Protein AF-A0A353FMN3-F1 (afdb_monomer_lite)

Foldseek 3Di:
DLLVVLVVQLVVLVVVLVVCVVVVHDPVVNVVSVVSNVVSVCQQACQPPDPHRDADPVRHRRQHPVNVVVDDPD

Sequence (74 aa):
SDLNDLYRRLINRNNRLKRLIELNAPEVIIRNEKRMLQQSVDALFDNGRCKRPVLSTSNQPLKSLTDMIKGKQG

pLDDT: mean 79.87, std 13.83, range [44.19, 95.88]

Secondary structure (DSSP, 8-state):
-HHHHHHHHHHHHHHHHHHHHHTT--HHHHHHHHHHHHHHHHHHHHSTTSSSPPBPTTSPBPPPHHHHHH----

Structure (mmCIF, N/CA/C/O backbone):
data_AF-A0A353FMN3-F1
#
_entry.id   AF-A0A353FMN3-F1
#
loop_
_atom_site.group_PDB
_atom_site.id
_atom_site.type_symbol
_atom_site.label_atom_id
_atom_site.label_alt_id
_atom_site.label_comp_id
_atom_site.label_asym_id
_atom_site.label_entity_id
_atom_site.label_seq_id
_atom_site.pdbx_PDB_ins_code
_atom_site.Cartn_x
_atom_site.Cartn_y
_atom_site.Cartn_z
_atom_site.occupancy
_atom_site.B_iso_or_equiv
_atom_site.auth_seq_id
_atom_site.auth_comp_id
_atom_site.auth_asym_id
_atom_site.auth_atom_id
_atom_site.pdbx_PDB_model_num
ATOM 1 N N . SER A 1 1 ? 17.111 9.042 -4.158 1.00 64.19 1 SER A N 1
ATOM 2 C CA . SER A 1 1 ? 16.908 7.953 -5.130 1.00 64.19 1 SER A CA 1
ATOM 3 C C . SER A 1 1 ? 15.435 7.632 -5.195 1.00 64.19 1 SER A C 1
ATOM 5 O O . SER A 1 1 ? 14.847 7.454 -4.137 1.00 64.19 1 SER A O 1
ATOM 7 N N . ASP A 1 2 ? 14.863 7.542 -6.391 1.00 67.25 2 ASP A N 1
ATOM 8 C CA . ASP A 1 2 ? 13.422 7.337 -6.632 1.00 67.25 2 ASP A CA 1
ATOM 9 C C . ASP A 1 2 ? 12.830 6.138 -5.868 1.00 67.25 2 ASP A C 1
ATOM 11 O O . ASP A 1 2 ? 11.736 6.197 -5.310 1.00 67.25 2 ASP A O 1
ATOM 15 N N . LEU A 1 3 ? 13.616 5.069 -5.744 1.00 74.94 3 LEU A N 1
ATOM 16 C CA . LEU A 1 3 ? 13.265 3.862 -4.998 1.00 74.94 3 LEU A CA 1
ATOM 17 C C . LEU A 1 3 ? 13.103 4.131 -3.487 1.00 74.94 3 LEU A C 1
ATOM 19 O O . LEU A 1 3 ? 12.242 3.553 -2.829 1.00 74.94 3 LEU A O 1
ATOM 23 N N . ASN A 1 4 ? 13.875 5.074 -2.939 1.00 83.31 4 ASN A N 1
ATOM 24 C CA . ASN A 1 4 ? 13.756 5.497 -1.543 1.00 83.31 4 ASN A CA 1
ATOM 25 C C . ASN A 1 4 ? 12.431 6.237 -1.289 1.00 83.31 4 ASN A C 1
ATOM 27 O O . ASN A 1 4 ? 11.834 6.079 -0.227 1.00 83.31 4 ASN A O 1
ATOM 31 N N . ASP A 1 5 ? 11.933 6.998 -2.266 1.00 83.25 5 ASP A N 1
ATOM 32 C CA . ASP A 1 5 ? 10.646 7.692 -2.146 1.00 83.25 5 ASP A CA 1
ATOM 33 C C . ASP A 1 5 ? 9.469 6.709 -2.210 1.00 83.25 5 ASP A C 1
ATOM 35 O O . ASP A 1 5 ? 8.504 6.838 -1.446 1.00 83.25 5 ASP A O 1
ATOM 39 N N . LEU A 1 6 ? 9.578 5.669 -3.045 1.00 82.44 6 LEU A N 1
ATOM 40 C CA . LEU A 1 6 ? 8.624 4.555 -3.077 1.00 82.44 6 LEU A CA 1
ATOM 41 C C . LEU A 1 6 ? 8.627 3.776 -1.751 1.00 82.44 6 LEU A C 1
ATOM 43 O O . LEU A 1 6 ? 7.559 3.532 -1.182 1.00 82.44 6 LEU A O 1
ATOM 47 N N . TYR A 1 7 ? 9.807 3.477 -1.197 1.00 87.88 7 TYR A N 1
ATOM 48 C CA . TYR A 1 7 ? 9.933 2.849 0.123 1.00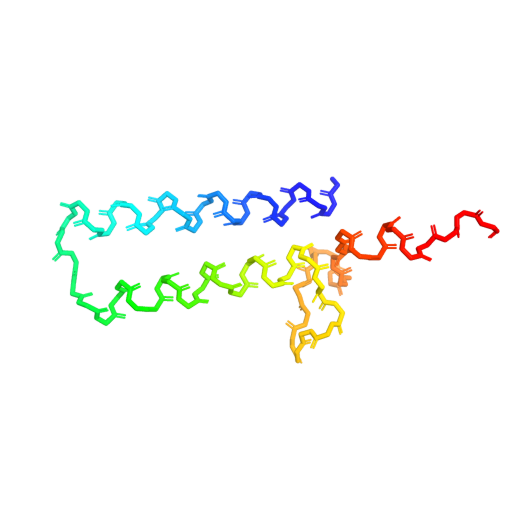 87.88 7 TYR A CA 1
ATOM 49 C C . TYR A 1 7 ? 9.338 3.711 1.238 1.00 87.88 7 TYR A C 1
ATOM 51 O O . TYR A 1 7 ? 8.554 3.214 2.049 1.00 87.88 7 TYR A O 1
ATOM 59 N N . ARG A 1 8 ? 9.643 5.014 1.266 1.00 89.88 8 ARG A N 1
ATOM 60 C CA . ARG A 1 8 ? 9.074 5.952 2.246 1.00 89.88 8 ARG A CA 1
ATOM 61 C C . ARG A 1 8 ? 7.553 5.987 2.168 1.00 89.88 8 ARG A C 1
ATOM 63 O O . ARG A 1 8 ? 6.894 5.952 3.207 1.00 89.88 8 ARG A O 1
ATOM 70 N N . ARG A 1 9 ? 6.975 6.008 0.961 1.00 87.38 9 ARG A N 1
ATOM 71 C CA . ARG A 1 9 ? 5.517 5.911 0.783 1.00 87.38 9 ARG A CA 1
ATOM 72 C C . ARG A 1 9 ? 4.962 4.618 1.366 1.00 87.38 9 ARG A C 1
ATOM 74 O O . ARG A 1 9 ? 4.008 4.692 2.134 1.00 87.38 9 ARG A O 1
ATOM 81 N N . LEU A 1 10 ? 5.555 3.468 1.052 1.00 89.94 10 LEU A N 1
ATOM 82 C CA . LEU A 1 10 ? 5.102 2.168 1.554 1.00 89.94 10 LEU A CA 1
ATOM 83 C C . LEU A 1 10 ? 5.124 2.116 3.087 1.00 89.94 10 LEU A C 1
ATOM 85 O O . LEU A 1 10 ? 4.119 1.761 3.706 1.00 89.94 10 LEU A O 1
ATOM 89 N N . ILE A 1 11 ? 6.232 2.537 3.700 1.00 92.94 11 ILE A N 1
ATOM 90 C CA . ILE A 1 11 ? 6.393 2.568 5.161 1.00 92.94 11 ILE A CA 1
ATOM 91 C C . ILE A 1 11 ? 5.343 3.486 5.797 1.00 92.94 11 ILE A C 1
ATOM 93 O O . ILE A 1 11 ? 4.654 3.085 6.735 1.00 92.94 11 ILE A O 1
ATOM 97 N N . ASN A 1 12 ? 5.148 4.688 5.248 1.00 92.31 12 ASN A N 1
ATOM 98 C CA . ASN A 1 12 ? 4.164 5.640 5.762 1.00 92.31 12 ASN A CA 1
ATOM 99 C C . ASN A 1 12 ? 2.726 5.104 5.671 1.00 92.31 12 ASN A C 1
ATOM 101 O O . ASN A 1 12 ? 1.948 5.281 6.610 1.00 92.31 12 ASN A O 1
ATOM 105 N N . ARG A 1 13 ? 2.368 4.417 4.576 1.00 94.50 13 ARG A N 1
ATOM 106 C CA . ARG A 1 13 ? 1.050 3.775 4.415 1.00 94.50 13 ARG A CA 1
ATOM 107 C C . ARG A 1 13 ? 0.844 2.639 5.411 1.00 94.50 13 ARG A C 1
ATOM 109 O O . ARG A 1 13 ? -0.221 2.554 6.014 1.00 94.50 13 ARG A O 1
ATOM 116 N N . ASN A 1 14 ? 1.861 1.805 5.626 1.00 95.06 14 ASN A N 1
ATOM 117 C CA . ASN A 1 14 ? 1.794 0.693 6.575 1.00 95.06 14 ASN A CA 1
ATOM 118 C C . ASN A 1 14 ? 1.629 1.201 8.017 1.00 95.06 14 ASN A C 1
ATOM 120 O O . ASN A 1 14 ? 0.711 0.787 8.722 1.00 95.06 14 ASN A O 1
ATOM 124 N N . ASN A 1 15 ? 2.438 2.184 8.423 1.00 95.44 15 ASN A N 1
ATOM 125 C CA . ASN A 1 15 ? 2.341 2.786 9.755 1.00 95.44 15 ASN A CA 1
ATOM 126 C C . ASN A 1 15 ? 0.980 3.461 9.982 1.00 95.44 15 ASN A C 1
ATOM 128 O O . ASN A 1 15 ? 0.396 3.343 11.058 1.00 95.44 15 ASN A O 1
ATOM 132 N N . ARG A 1 16 ? 0.434 4.123 8.954 1.00 95.19 16 ARG A N 1
ATOM 133 C CA . ARG A 1 16 ? -0.908 4.711 9.010 1.00 95.19 16 ARG A CA 1
ATOM 134 C C . ARG A 1 16 ? -1.995 3.645 9.137 1.00 95.19 16 ARG A C 1
ATOM 136 O O . ARG A 1 16 ? -2.891 3.814 9.955 1.00 95.19 16 ARG A O 1
ATOM 143 N N . LEU A 1 17 ? -1.906 2.550 8.380 1.00 94.38 17 LEU A N 1
ATOM 144 C CA . LEU A 1 17 ? -2.845 1.432 8.481 1.00 94.38 17 LEU A CA 1
ATOM 145 C C . LEU A 1 17 ? -2.834 0.812 9.884 1.00 94.38 17 LEU A C 1
ATOM 147 O O . LEU A 1 17 ? -3.902 0.620 10.456 1.00 94.38 17 LEU A O 1
ATOM 151 N N . LYS A 1 18 ? -1.649 0.558 10.456 1.00 95.25 18 LYS A N 1
ATOM 152 C CA . LYS A 1 18 ? -1.513 0.046 11.831 1.00 95.25 18 LYS A CA 1
ATOM 153 C C . LYS A 1 18 ? -2.193 0.967 12.842 1.00 95.25 18 LYS A C 1
ATOM 155 O O . LYS A 1 18 ? -3.048 0.514 13.592 1.00 95.25 18 LYS A O 1
ATOM 160 N N . ARG A 1 19 ? -1.918 2.273 12.768 1.00 95.12 19 ARG A N 1
ATOM 161 C CA . ARG A 1 19 ? -2.541 3.271 13.649 1.00 95.12 19 ARG A CA 1
ATOM 162 C C . ARG A 1 19 ? -4.064 3.343 13.490 1.00 95.12 19 ARG A C 1
ATOM 164 O O . ARG A 1 19 ? -4.772 3.525 14.471 1.00 95.12 19 ARG A O 1
ATOM 171 N N . LEU A 1 20 ? -4.585 3.211 12.268 1.00 93.75 20 LEU A N 1
ATOM 172 C CA . LEU A 1 20 ? -6.033 3.193 12.017 1.00 93.75 20 LEU A CA 1
ATOM 173 C C . LEU A 1 20 ? -6.711 1.956 12.619 1.00 93.75 20 LEU A C 1
ATOM 175 O O . LEU A 1 20 ? -7.836 2.066 13.098 1.00 93.75 20 LEU A O 1
ATOM 179 N N . ILE A 1 21 ? -6.034 0.806 12.604 1.00 93.06 21 ILE A N 1
ATOM 180 C CA . ILE A 1 21 ? -6.522 -0.424 13.240 1.00 93.06 21 ILE A CA 1
ATOM 181 C C . ILE A 1 21 ? -6.519 -0.264 14.765 1.00 93.06 21 ILE A C 1
ATOM 183 O O . ILE A 1 21 ? -7.528 -0.546 15.399 1.00 93.06 21 ILE A O 1
ATOM 187 N N . GLU A 1 22 ? -5.431 0.252 15.344 1.00 95.31 22 GLU A N 1
ATOM 188 C CA . GLU A 1 22 ? -5.322 0.507 16.792 1.00 95.31 22 GLU A CA 1
ATOM 189 C C . GLU A 1 22 ? -6.391 1.485 17.304 1.00 95.31 22 GLU A C 1
ATOM 191 O O . GLU A 1 22 ? -6.917 1.315 18.400 1.00 95.31 22 GLU A O 1
ATOM 196 N N . LEU A 1 23 ? -6.749 2.490 16.500 1.00 95.12 23 LEU A N 1
ATOM 197 C CA . LEU A 1 23 ? -7.788 3.471 16.827 1.00 95.12 23 LEU A CA 1
ATOM 198 C C . LEU A 1 23 ? -9.219 2.983 16.538 1.00 95.12 23 LEU A C 1
ATOM 200 O O . LEU A 1 23 ? -10.150 3.775 16.673 1.00 95.12 23 LEU A O 1
ATOM 204 N N . ASN A 1 24 ? -9.410 1.726 16.114 1.00 93.75 24 ASN A N 1
ATOM 205 C CA . ASN A 1 24 ? -10.703 1.190 15.670 1.00 93.75 24 ASN A CA 1
ATOM 206 C C . ASN A 1 24 ? -11.408 2.106 14.652 1.00 93.75 24 ASN A C 1
ATOM 208 O O . ASN A 1 24 ? -12.611 2.362 14.731 1.00 93.75 24 ASN A O 1
ATOM 212 N N . ALA A 1 25 ? -10.646 2.633 13.687 1.00 94.56 25 ALA A N 1
ATOM 213 C CA . ALA A 1 25 ? -11.206 3.468 12.637 1.00 94.56 25 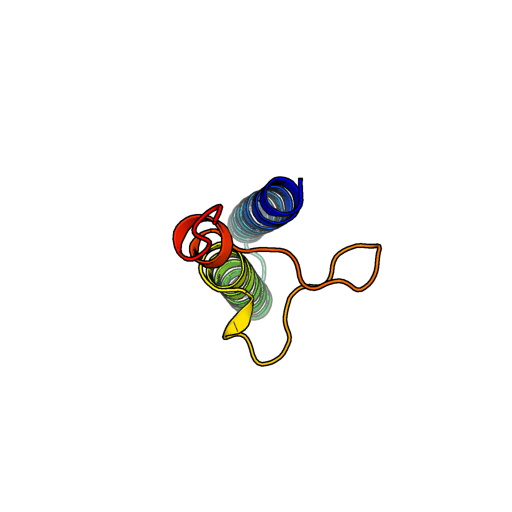ALA A CA 1
ATOM 214 C C . ALA A 1 25 ? -12.257 2.686 11.817 1.00 94.56 25 ALA A C 1
ATOM 216 O O . ALA A 1 25 ? -12.125 1.473 11.637 1.00 94.56 25 ALA A O 1
ATOM 217 N N . PRO A 1 26 ? -13.269 3.367 11.249 1.00 95.88 26 PRO A N 1
ATOM 218 C CA . PRO A 1 26 ? -14.291 2.727 10.428 1.00 95.88 26 PRO A CA 1
ATOM 219 C C . PRO A 1 26 ? -13.701 1.863 9.308 1.00 95.88 26 PRO A C 1
ATOM 221 O O . PRO A 1 26 ? -12.726 2.257 8.654 1.00 95.88 26 PRO A O 1
ATOM 224 N N . GLU A 1 27 ? -14.348 0.730 9.009 1.00 93.25 27 GLU A N 1
ATOM 225 C CA . GLU A 1 27 ? -13.880 -0.209 7.979 1.00 93.25 27 GLU A CA 1
ATOM 226 C C . GLU A 1 27 ? -13.622 0.458 6.625 1.00 93.25 27 GLU A C 1
ATOM 228 O O . GLU A 1 27 ? -12.688 0.078 5.922 1.00 93.25 27 GLU A O 1
ATOM 233 N N . VAL A 1 28 ? -14.414 1.470 6.256 1.00 94.44 28 VAL A N 1
ATOM 234 C CA . VAL A 1 28 ? -14.255 2.213 4.996 1.00 94.44 28 VAL A CA 1
ATOM 235 C C . VAL A 1 28 ? -12.875 2.875 4.912 1.00 94.44 28 VAL A C 1
ATOM 237 O O . VAL A 1 28 ? -12.218 2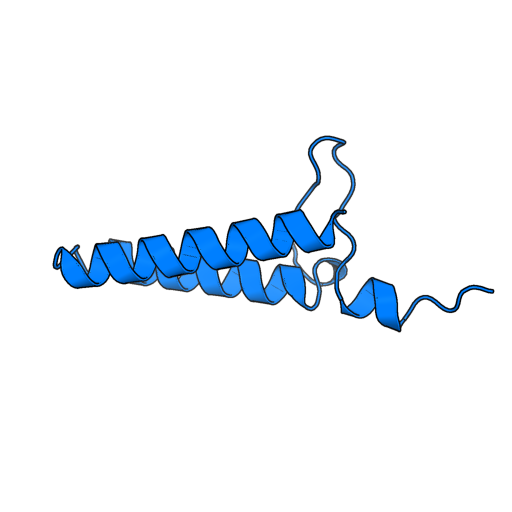.819 3.870 1.00 94.44 28 VAL A O 1
ATOM 240 N N . ILE A 1 29 ? -12.393 3.446 6.021 1.00 92.94 29 ILE A N 1
ATOM 241 C CA . ILE A 1 29 ? -11.082 4.103 6.091 1.00 92.94 29 ILE A CA 1
ATOM 242 C C . ILE A 1 29 ? -9.970 3.053 6.035 1.00 92.94 29 ILE A C 1
ATOM 244 O O . ILE A 1 29 ? -9.020 3.208 5.267 1.00 92.94 29 ILE A O 1
ATOM 248 N N . ILE A 1 30 ? -10.117 1.954 6.782 1.00 93.31 30 ILE A N 1
ATOM 249 C CA . ILE A 1 30 ? -9.158 0.840 6.780 1.00 93.31 30 ILE A CA 1
ATOM 250 C C . ILE A 1 30 ? -9.057 0.213 5.382 1.00 93.31 30 ILE A C 1
ATOM 252 O O . ILE A 1 30 ? -7.952 -0.026 4.893 1.00 93.31 30 ILE A O 1
ATOM 256 N N . ARG A 1 31 ? -10.185 -0.016 4.696 1.00 94.69 31 ARG A N 1
ATOM 257 C CA . ARG A 1 31 ? -10.222 -0.537 3.318 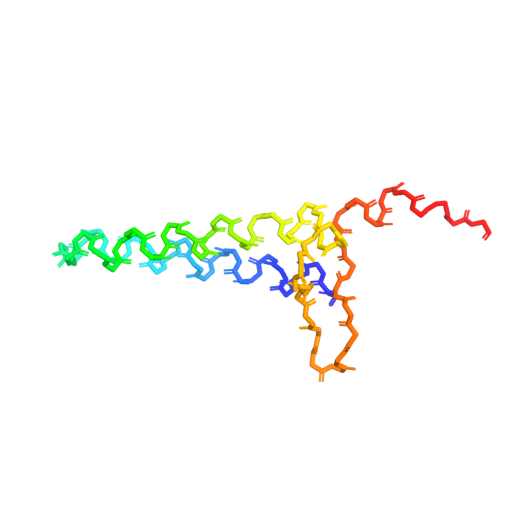1.00 94.69 31 ARG A CA 1
ATOM 258 C C . ARG A 1 31 ? -9.549 0.417 2.338 1.00 94.69 31 ARG A C 1
ATOM 260 O O . ARG A 1 31 ? -8.785 -0.037 1.488 1.00 94.69 31 ARG A O 1
ATOM 267 N N . ASN A 1 32 ? -9.775 1.725 2.468 1.00 93.00 32 ASN A N 1
ATOM 268 C CA . ASN A 1 32 ? -9.093 2.702 1.627 1.00 93.00 32 ASN A CA 1
ATOM 269 C C . ASN A 1 32 ? -7.577 2.727 1.885 1.00 93.00 32 ASN A C 1
ATOM 271 O O . ASN A 1 32 ? -6.808 2.757 0.927 1.00 93.00 32 ASN A O 1
ATOM 275 N N . GLU A 1 33 ? -7.123 2.655 3.140 1.00 93.12 33 GLU A N 1
ATOM 276 C CA . GLU A 1 33 ? -5.683 2.637 3.431 1.00 93.12 33 GLU A CA 1
ATOM 277 C C . GLU A 1 33 ? -5.024 1.330 2.965 1.00 93.12 33 GLU A C 1
ATOM 279 O O . GLU A 1 33 ? -3.944 1.376 2.380 1.00 93.12 33 GLU A O 1
ATOM 284 N N . LYS A 1 34 ? -5.703 0.179 3.101 1.00 93.19 34 LYS A N 1
ATOM 285 C CA . LYS A 1 34 ? -5.271 -1.092 2.490 1.00 93.19 34 LYS A CA 1
ATOM 286 C C . LYS A 1 34 ? -5.134 -0.966 0.969 1.00 93.19 34 LYS A C 1
ATOM 288 O O . LYS A 1 34 ? -4.118 -1.380 0.418 1.00 93.19 34 LYS A O 1
ATOM 293 N N . ARG A 1 35 ? -6.102 -0.331 0.293 1.00 94.00 35 ARG A N 1
ATOM 294 C CA . ARG A 1 35 ? -6.039 -0.059 -1.155 1.00 94.00 35 ARG A CA 1
ATOM 295 C C . ARG A 1 35 ? -4.840 0.827 -1.514 1.00 94.00 35 ARG A C 1
ATOM 297 O O . ARG A 1 35 ? -4.138 0.541 -2.477 1.00 94.00 35 ARG A O 1
ATOM 304 N N . MET A 1 36 ? -4.583 1.883 -0.742 1.00 92.56 36 MET A N 1
ATOM 305 C CA . MET A 1 36 ? -3.446 2.790 -0.965 1.00 92.56 36 MET A CA 1
ATOM 306 C C . MET A 1 36 ? -2.091 2.119 -0.696 1.00 92.56 36 MET A C 1
ATOM 308 O O . MET A 1 36 ? -1.116 2.399 -1.398 1.00 92.56 36 MET A O 1
ATOM 312 N N . LEU A 1 37 ? -2.022 1.235 0.304 1.00 92.38 37 LEU A N 1
ATOM 313 C CA . LEU A 1 37 ? -0.845 0.417 0.581 1.00 92.38 37 LEU A CA 1
ATOM 314 C C . LEU A 1 37 ? -0.561 -0.524 -0.593 1.00 92.38 37 LEU A C 1
ATOM 316 O O . LEU A 1 37 ? 0.567 -0.535 -1.075 1.00 92.38 37 LEU A O 1
ATOM 320 N N . GLN A 1 38 ? -1.585 -1.212 -1.110 1.00 90.50 38 GLN A N 1
ATOM 321 C CA . GLN A 1 38 ? -1.452 -2.075 -2.287 1.00 90.50 38 GLN A CA 1
ATOM 322 C C . GLN A 1 38 ? -0.910 -1.300 -3.493 1.00 90.50 38 GLN A C 1
ATOM 324 O O . GLN A 1 38 ? 0.095 -1.694 -4.067 1.00 90.50 38 GLN A O 1
ATOM 329 N N . GLN A 1 39 ? -1.476 -0.127 -3.798 1.00 86.50 39 GLN A N 1
ATOM 330 C CA . GLN A 1 39 ? -0.979 0.721 -4.891 1.00 86.50 39 GLN A CA 1
ATOM 331 C C . GLN A 1 39 ? 0.481 1.158 -4.706 1.00 86.50 39 GLN A C 1
ATOM 333 O O . GLN A 1 39 ? 1.201 1.343 -5.683 1.00 86.50 39 GLN A O 1
ATOM 338 N N . SER A 1 40 ? 0.923 1.343 -3.459 1.00 86.69 40 SER A N 1
ATOM 339 C CA . SER A 1 40 ? 2.312 1.712 -3.164 1.00 86.69 40 SER A CA 1
ATOM 340 C C . SER A 1 40 ? 3.268 0.532 -3.365 1.00 86.69 40 SER A C 1
ATOM 342 O O . SER A 1 40 ? 4.385 0.737 -3.830 1.00 86.69 40 SER A O 1
ATOM 344 N N . VAL A 1 41 ? 2.828 -0.693 -3.055 1.00 87.62 41 VAL A N 1
ATOM 345 C CA . VAL A 1 41 ? 3.565 -1.934 -3.340 1.00 87.62 41 VAL A CA 1
ATOM 346 C C . VAL A 1 41 ? 3.643 -2.168 -4.847 1.00 87.62 41 VAL A C 1
ATOM 348 O O . VAL A 1 41 ? 4.730 -2.388 -5.373 1.00 87.62 41 VAL A O 1
ATOM 351 N N . ASP A 1 42 ? 2.523 -2.033 -5.556 1.00 84.56 42 ASP A N 1
ATOM 352 C CA . ASP A 1 42 ? 2.472 -2.207 -7.009 1.00 84.56 42 ASP A CA 1
ATOM 353 C C . ASP A 1 42 ? 3.412 -1.215 -7.714 1.00 84.56 42 ASP A C 1
ATOM 355 O O . ASP A 1 42 ? 4.164 -1.608 -8.599 1.00 84.56 42 ASP A O 1
ATOM 359 N N . ALA A 1 43 ? 3.452 0.050 -7.273 1.00 81.31 43 ALA A N 1
ATOM 360 C CA . ALA A 1 43 ? 4.382 1.051 -7.800 1.00 81.31 43 ALA A CA 1
ATOM 361 C C . ALA A 1 43 ? 5.857 0.761 -7.459 1.00 81.31 43 ALA A C 1
ATOM 363 O O . ALA A 1 43 ? 6.741 1.079 -8.251 1.00 81.31 43 ALA A O 1
ATOM 364 N N . LEU A 1 44 ? 6.146 0.152 -6.303 1.00 82.94 44 LEU A N 1
ATOM 365 C CA . LEU A 1 44 ? 7.504 -0.269 -5.943 1.00 82.94 44 LEU A CA 1
ATOM 366 C C . LEU A 1 44 ? 8.018 -1.367 -6.886 1.00 82.94 44 LEU A C 1
ATOM 368 O O . LEU A 1 44 ? 9.167 -1.311 -7.327 1.00 82.94 44 LEU A O 1
ATOM 372 N N . PHE A 1 45 ? 7.165 -2.341 -7.210 1.00 77.19 45 PHE A N 1
ATOM 373 C CA . PHE A 1 45 ? 7.516 -3.456 -8.088 1.00 77.19 45 PHE A CA 1
ATOM 374 C C . PHE A 1 45 ? 7.488 -3.066 -9.570 1.00 77.19 45 PHE A C 1
ATOM 376 O O . PHE A 1 45 ? 8.467 -3.290 -10.283 1.00 77.19 45 PHE A O 1
ATOM 383 N N . ASP A 1 46 ? 6.404 -2.457 -10.041 1.00 72.81 46 ASP A N 1
ATOM 384 C CA . ASP A 1 46 ? 6.150 -2.180 -11.456 1.00 72.81 46 ASP A CA 1
ATOM 385 C C . ASP A 1 46 ? 5.348 -0.878 -11.624 1.00 72.81 46 ASP A C 1
ATOM 387 O O . ASP A 1 46 ? 4.137 -0.864 -11.861 1.00 72.81 46 ASP A O 1
ATOM 391 N N . ASN A 1 47 ? 6.046 0.253 -11.496 1.00 70.19 47 ASN A N 1
ATOM 392 C CA . ASN A 1 47 ? 5.444 1.573 -11.672 1.00 70.19 47 ASN A CA 1
ATOM 393 C C . ASN A 1 47 ? 5.003 1.823 -13.126 1.00 70.19 47 ASN A C 1
ATOM 395 O O . ASN A 1 47 ? 4.047 2.562 -13.359 1.00 70.19 47 ASN A O 1
ATOM 399 N N . GLY A 1 48 ? 5.668 1.189 -14.101 1.00 63.22 48 GLY A N 1
ATOM 400 C CA . GLY A 1 48 ? 5.406 1.366 -15.531 1.00 63.22 48 GLY A CA 1
ATOM 401 C C . GLY A 1 48 ? 4.106 0.718 -16.015 1.00 63.22 48 GLY A C 1
ATOM 402 O O . GLY A 1 48 ? 3.493 1.204 -16.964 1.00 63.22 48 GLY A O 1
ATOM 403 N N . ARG A 1 49 ? 3.633 -0.342 -15.349 1.00 65.56 49 ARG A N 1
ATOM 404 C CA . ARG A 1 49 ? 2.371 -1.025 -15.693 1.00 65.56 49 ARG A CA 1
ATOM 405 C C . ARG A 1 49 ? 1.132 -0.398 -15.043 1.00 65.56 49 ARG A C 1
ATOM 407 O O . ARG A 1 49 ? -0.001 -0.748 -15.384 1.00 65.56 49 ARG A O 1
ATOM 414 N N . CYS A 1 50 ? 1.320 0.542 -14.119 1.00 62.28 50 CYS A N 1
ATOM 415 C CA . CYS A 1 50 ? 0.227 1.252 -13.467 1.00 62.28 50 CYS A CA 1
ATOM 416 C C . CYS A 1 50 ? -0.415 2.270 -14.428 1.00 62.28 50 CYS A C 1
ATOM 418 O O . CYS A 1 50 ? 0.269 3.124 -14.982 1.00 62.28 50 CYS A O 1
ATOM 420 N N . LYS A 1 51 ? -1.755 2.257 -14.569 1.00 60.84 51 LYS A N 1
ATOM 421 C CA . LYS A 1 51 ? -2.511 3.222 -15.412 1.00 60.84 51 LYS A CA 1
ATOM 422 C C . LYS A 1 51 ? -2.204 4.697 -15.098 1.00 60.84 51 LYS A C 1
ATOM 424 O O . LYS A 1 51 ? -2.447 5.562 -15.932 1.00 60.84 51 LYS A O 1
ATOM 429 N N . ARG A 1 52 ? -1.738 4.988 -13.880 1.00 66.75 52 ARG A N 1
ATOM 430 C CA . ARG A 1 52 ? -1.217 6.292 -13.454 1.00 66.75 52 ARG A CA 1
ATOM 431 C C . ARG A 1 52 ? 0.106 6.054 -12.720 1.00 66.75 52 ARG A C 1
ATOM 433 O O . ARG A 1 52 ? 0.049 5.682 -11.545 1.00 66.75 52 ARG A O 1
ATOM 440 N N . PRO A 1 53 ? 1.261 6.208 -13.384 1.00 64.88 53 PRO A N 1
ATOM 441 C CA . PRO A 1 53 ? 2.551 5.993 -12.745 1.00 64.88 53 PRO A CA 1
ATOM 442 C C . PRO A 1 53 ? 2.771 7.029 -11.642 1.00 64.88 53 PRO A C 1
ATOM 444 O O . PRO A 1 53 ? 2.332 8.179 -11.735 1.00 64.88 53 PRO A O 1
ATOM 447 N N . VAL A 1 54 ? 3.453 6.622 -10.574 1.00 70.19 54 VAL A N 1
ATOM 448 C CA . VAL A 1 54 ? 3.863 7.539 -9.515 1.00 70.19 54 VAL A CA 1
ATOM 449 C C . VAL A 1 54 ? 4.960 8.442 -10.061 1.00 70.19 54 VAL A C 1
ATOM 451 O O . VAL A 1 54 ? 6.027 7.966 -10.451 1.00 70.19 54 VAL A O 1
ATOM 454 N N . LEU A 1 55 ? 4.673 9.740 -10.078 1.00 73.19 55 LEU A N 1
ATOM 455 C CA . LEU A 1 55 ? 5.596 10.777 -10.514 1.00 73.19 55 LEU A CA 1
ATOM 456 C C . LEU A 1 55 ? 6.483 11.237 -9.350 1.00 73.19 55 LEU A C 1
ATOM 458 O O . LEU A 1 55 ? 6.036 11.324 -8.203 1.00 73.19 55 LEU A O 1
ATOM 462 N N . SER A 1 56 ? 7.733 11.541 -9.675 1.00 70.75 56 SER A N 1
ATOM 463 C CA . SER A 1 56 ? 8.679 12.279 -8.847 1.00 70.75 56 SER A CA 1
ATOM 464 C C . SER A 1 56 ? 8.279 13.754 -8.754 1.00 70.75 56 SER A C 1
ATOM 466 O O . SER A 1 56 ? 7.459 14.247 -9.530 1.00 70.75 56 SER A O 1
ATOM 468 N N . THR A 1 57 ? 8.920 14.491 -7.850 1.00 65.62 57 THR A N 1
ATOM 469 C CA . THR A 1 57 ? 8.807 15.954 -7.716 1.00 65.62 57 THR A CA 1
ATOM 470 C C . THR A 1 57 ? 9.155 16.693 -9.019 1.00 65.62 57 THR A C 1
ATOM 472 O O . THR A 1 57 ? 8.695 17.807 -9.241 1.00 65.62 57 THR A O 1
ATOM 475 N N . SER A 1 58 ? 9.923 16.061 -9.910 1.00 69.81 58 SER A N 1
ATOM 476 C CA . SER A 1 58 ? 10.272 16.547 -11.253 1.00 69.81 58 SER A CA 1
ATOM 477 C C . SER A 1 58 ? 9.305 16.095 -12.363 1.00 69.81 58 SER A C 1
ATOM 479 O O . SER A 1 58 ? 9.649 16.177 -13.541 1.00 69.81 58 SER A O 1
ATOM 481 N N . ASN A 1 59 ? 8.110 15.592 -12.020 1.00 65.81 59 ASN A N 1
ATOM 482 C CA . ASN A 1 59 ? 7.118 15.031 -12.956 1.00 65.81 59 ASN A CA 1
ATOM 483 C C . ASN A 1 59 ? 7.621 13.847 -13.808 1.00 65.81 59 ASN A C 1
ATOM 485 O O . ASN A 1 59 ? 6.975 13.458 -14.778 1.00 65.81 59 ASN A O 1
ATOM 489 N N . GLN A 1 60 ? 8.749 13.240 -13.439 1.00 69.81 60 GLN A N 1
ATOM 490 C CA . GLN A 1 60 ? 9.265 12.031 -14.079 1.00 69.81 60 GLN A CA 1
ATOM 491 C C . GLN A 1 60 ? 8.703 10.782 -13.387 1.00 69.81 60 GLN A C 1
ATOM 493 O O . GLN A 1 60 ? 8.633 10.769 -12.157 1.00 69.81 60 GLN A O 1
ATOM 498 N N . PRO A 1 61 ? 8.302 9.727 -14.116 1.00 64.12 61 PRO A N 1
ATOM 499 C CA . PRO A 1 61 ? 7.871 8.479 -13.494 1.00 64.12 61 PRO A CA 1
ATOM 500 C C . PRO A 1 61 ? 9.027 7.868 -12.691 1.00 64.12 61 PRO A C 1
ATOM 502 O O . PRO A 1 61 ? 10.131 7.700 -13.206 1.00 64.12 61 PRO A O 1
ATOM 505 N N . LEU A 1 62 ? 8.779 7.556 -11.416 1.00 68.88 62 LEU A N 1
ATOM 506 C CA . LEU A 1 62 ? 9.784 6.937 -10.547 1.00 68.88 62 LEU A CA 1
ATOM 507 C C . LEU A 1 62 ? 10.175 5.567 -11.113 1.00 68.88 62 LEU A C 1
ATOM 509 O O . LEU A 1 62 ? 9.294 4.753 -11.404 1.00 68.88 62 LEU A O 1
ATOM 513 N N . LYS A 1 63 ? 11.480 5.305 -11.234 1.00 65.50 63 LYS A N 1
ATOM 514 C CA . LYS A 1 63 ? 11.989 3.995 -11.663 1.00 65.50 63 LYS A CA 1
ATOM 515 C C . LYS A 1 63 ? 11.667 2.940 -10.607 1.00 65.50 63 LYS A C 1
ATOM 517 O O . LYS A 1 63 ? 12.017 3.114 -9.436 1.00 65.50 63 LYS A O 1
ATOM 522 N N . SER A 1 64 ? 11.005 1.860 -11.014 1.00 67.94 64 SER A N 1
ATOM 523 C CA . SER A 1 64 ? 10.677 0.752 -10.114 1.00 67.94 64 SER A CA 1
ATOM 524 C C . SER A 1 64 ? 11.827 -0.255 -9.996 1.00 67.94 64 SER A C 1
ATOM 526 O O . SER A 1 64 ? 12.816 -0.201 -10.732 1.00 67.94 64 SER A O 1
ATOM 528 N N . LEU A 1 65 ? 11.685 -1.218 -9.080 1.00 68.56 65 LEU A N 1
ATOM 529 C CA . LEU A 1 65 ? 12.606 -2.356 -8.954 1.00 68.56 65 LEU A CA 1
ATOM 530 C C . LEU A 1 65 ? 12.769 -3.116 -10.277 1.00 68.56 65 LEU A C 1
ATOM 532 O O . LEU A 1 65 ? 13.879 -3.492 -10.647 1.00 68.56 65 LEU A O 1
ATOM 536 N N . THR A 1 66 ? 11.674 -3.299 -11.014 1.00 65.94 66 THR A N 1
ATOM 537 C CA . THR A 1 66 ? 11.698 -3.981 -12.312 1.00 65.94 66 THR A CA 1
ATOM 538 C C . THR A 1 66 ? 12.457 -3.174 -13.365 1.00 65.94 66 THR A C 1
ATOM 540 O O . THR A 1 66 ? 13.183 -3.774 -14.153 1.00 65.94 66 THR A O 1
ATOM 543 N N . ASP A 1 67 ? 12.370 -1.840 -13.360 1.00 66.38 67 ASP A N 1
ATOM 544 C CA . ASP A 1 67 ? 13.146 -0.990 -14.279 1.00 66.38 67 ASP A CA 1
ATOM 545 C C . ASP A 1 67 ? 14.649 -1.058 -13.989 1.00 66.38 67 ASP A C 1
ATOM 547 O O . ASP A 1 67 ? 15.467 -1.066 -14.909 1.00 66.38 67 ASP A O 1
ATOM 551 N N . MET A 1 68 ? 15.020 -1.162 -12.710 1.00 67.06 68 MET A N 1
ATOM 552 C CA . MET A 1 68 ? 16.417 -1.331 -12.302 1.00 67.06 68 MET A CA 1
ATOM 553 C C . MET A 1 68 ? 16.993 -2.704 -12.665 1.00 67.06 68 MET A C 1
ATOM 555 O O . MET A 1 68 ? 18.196 -2.804 -12.878 1.00 67.06 68 MET A O 1
ATOM 559 N N . ILE A 1 69 ? 16.159 -3.746 -12.752 1.00 66.94 69 ILE A N 1
ATOM 560 C CA . ILE A 1 69 ? 16.586 -5.111 -13.108 1.00 66.94 69 ILE A CA 1
ATOM 561 C C . ILE A 1 69 ? 16.529 -5.348 -14.627 1.00 66.94 69 ILE A C 1
ATOM 563 O O . I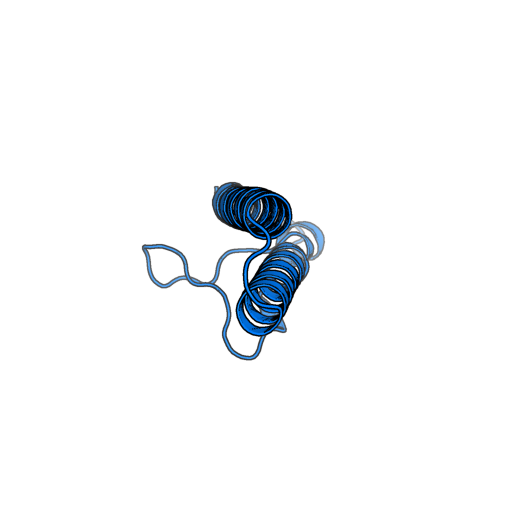LE A 1 69 ? 17.386 -6.036 -15.175 1.00 66.94 69 ILE A O 1
ATOM 567 N N . LYS A 1 70 ? 15.539 -4.781 -15.333 1.00 65.62 70 LYS A N 1
ATOM 568 C CA . LYS A 1 70 ? 15.417 -4.885 -16.801 1.00 65.62 70 LYS A CA 1
ATOM 569 C C . LYS A 1 70 ? 16.425 -4.012 -17.544 1.00 65.62 70 LYS A C 1
ATOM 571 O O . LYS A 1 70 ? 16.767 -4.323 -18.684 1.00 65.62 70 LYS A O 1
ATOM 576 N N . GLY A 1 71 ? 16.895 -2.933 -16.923 1.00 54.56 71 GLY A N 1
ATOM 577 C CA . GLY A 1 71 ? 17.946 -2.095 -17.477 1.00 54.56 71 GLY A CA 1
ATOM 578 C C . GLY A 1 71 ? 19.296 -2.803 -17.433 1.00 54.56 71 GLY A C 1
ATOM 579 O O . GLY A 1 71 ? 20.025 -2.683 -16.453 1.00 54.56 71 GLY A O 1
ATOM 580 N N . LYS A 1 72 ? 19.677 -3.480 -18.522 1.00 56.47 72 LYS A N 1
ATOM 581 C CA . LYS A 1 72 ? 21.102 -3.596 -18.850 1.00 56.47 72 LYS A CA 1
ATOM 582 C C . LYS A 1 72 ? 21.680 -2.177 -18.849 1.00 56.47 72 LYS A C 1
ATOM 584 O O . LYS A 1 72 ? 21.235 -1.338 -19.626 1.00 56.47 72 LYS A O 1
ATOM 589 N N . GLN A 1 73 ? 22.668 -1.928 -17.989 1.00 49.88 73 GLN A N 1
ATOM 590 C CA . GLN A 1 73 ? 23.752 -1.021 -18.348 1.00 49.88 73 GLN A CA 1
ATOM 591 C C . GLN A 1 73 ? 24.380 -1.604 -19.617 1.00 49.88 73 GLN A C 1
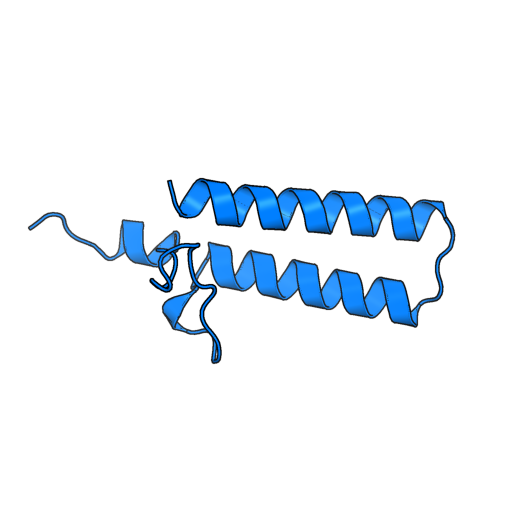ATOM 593 O O . GLN A 1 73 ? 24.994 -2.670 -19.573 1.00 49.88 73 GLN A O 1
ATOM 598 N N . GLY A 1 74 ? 24.117 -0.966 -20.748 1.00 44.19 74 GLY A N 1
ATOM 599 C CA . GLY A 1 74 ? 24.691 -1.250 -22.053 1.00 44.19 74 GLY A CA 1
ATOM 600 C C . GLY A 1 74 ? 24.766 0.056 -22.811 1.00 44.19 74 GLY A C 1
ATOM 601 O O . GLY A 1 74 ? 23.751 0.786 -22.763 1.00 44.19 74 GLY A O 1
#

Radius of gyration: 14.25 Å; chains: 1; bounding box: 39×22×39 Å